Protein AF-A0AAU8U0Y6-F1 (afdb_monomer_lite)

Structure (mmCIF, N/CA/C/O backbone):
data_AF-A0AAU8U0Y6-F1
#
_entry.id   AF-A0AAU8U0Y6-F1
#
loop_
_atom_site.group_PDB
_atom_site.id
_atom_site.type_symbol
_atom_site.label_atom_id
_atom_site.label_alt_id
_atom_site.label_comp_id
_atom_site.label_asym_id
_atom_site.label_entity_id
_atom_site.label_seq_id
_atom_site.pdbx_PDB_ins_code
_atom_site.Cartn_x
_atom_site.Cartn_y
_atom_site.Cartn_z
_atom_site.occupancy
_atom_site.B_iso_or_equiv
_atom_site.auth_seq_id
_atom_site.auth_comp_id
_atom_site.auth_asym_id
_atom_site.auth_atom_id
_atom_site.pdbx_PDB_model_num
ATOM 1 N N . MET A 1 1 ? -18.752 -3.571 7.494 1.00 55.19 1 MET A N 1
ATOM 2 C CA . MET A 1 1 ? -18.129 -2.631 6.545 1.00 55.19 1 MET A CA 1
ATOM 3 C C . MET A 1 1 ? -17.015 -1.902 7.279 1.00 55.19 1 MET A C 1
ATOM 5 O O . MET A 1 1 ? -17.278 -1.381 8.359 1.00 55.19 1 MET A O 1
ATOM 9 N N . ILE A 1 2 ? -15.776 -1.951 6.780 1.00 64.12 2 ILE A N 1
ATOM 10 C CA . ILE A 1 2 ? -14.642 -1.256 7.412 1.00 64.12 2 ILE A CA 1
ATOM 11 C C . ILE A 1 2 ? -14.756 0.226 7.045 1.00 64.12 2 ILE A C 1
ATOM 13 O O . ILE A 1 2 ? -14.527 0.599 5.899 1.00 64.12 2 ILE A O 1
ATOM 17 N N . ASN A 1 3 ? -15.140 1.078 7.996 1.00 66.94 3 ASN A N 1
ATOM 18 C CA . ASN A 1 3 ? -15.252 2.515 7.753 1.00 66.94 3 ASN A CA 1
ATOM 19 C C . ASN A 1 3 ? -13.901 3.204 8.006 1.00 66.94 3 ASN A C 1
ATOM 21 O O . ASN A 1 3 ? -13.600 3.604 9.130 1.00 66.94 3 ASN A O 1
ATOM 25 N N . LEU A 1 4 ? -13.087 3.326 6.953 1.00 69.19 4 LEU A N 1
ATOM 26 C CA . LEU A 1 4 ? -11.818 4.061 7.002 1.00 69.19 4 LEU A CA 1
ATOM 27 C C . LEU A 1 4 ? -11.980 5.566 6.756 1.00 69.19 4 LEU A C 1
ATOM 29 O O . LEU A 1 4 ? -11.133 6.343 7.192 1.00 69.19 4 LEU A O 1
ATOM 33 N N . SER A 1 5 ? -13.054 5.996 6.085 1.00 64.62 5 SER A N 1
ATOM 34 C CA . SER A 1 5 ? -13.172 7.357 5.545 1.00 64.62 5 SER A CA 1
ATOM 35 C C . SER A 1 5 ? -13.144 8.435 6.627 1.00 64.62 5 SER A C 1
ATOM 37 O O . SER A 1 5 ? -12.526 9.478 6.445 1.00 64.62 5 SER A O 1
ATOM 39 N N . ASN A 1 6 ? -13.741 8.170 7.791 1.00 72.75 6 ASN A N 1
ATOM 40 C CA . ASN A 1 6 ? -13.720 9.122 8.903 1.00 72.75 6 ASN A CA 1
ATOM 41 C C . ASN A 1 6 ? -12.355 9.189 9.606 1.00 72.75 6 ASN A C 1
ATOM 43 O O . ASN A 1 6 ? -12.018 10.217 10.187 1.00 72.75 6 ASN A O 1
ATOM 47 N N . LYS A 1 7 ? -11.580 8.098 9.582 1.00 81.00 7 LYS A N 1
ATOM 48 C CA . LYS A 1 7 ? -10.285 7.993 10.273 1.00 81.00 7 LYS A CA 1
ATOM 49 C C . LYS A 1 7 ? -9.126 8.481 9.411 1.00 81.00 7 LYS A C 1
ATOM 51 O O . LYS A 1 7 ? -8.172 9.026 9.951 1.00 81.00 7 LYS A O 1
ATOM 56 N N . PHE A 1 8 ? -9.222 8.302 8.096 1.00 88.62 8 PHE A N 1
ATOM 57 C CA . PHE A 1 8 ? -8.196 8.704 7.132 1.00 88.62 8 PHE A CA 1
ATOM 58 C C . PHE A 1 8 ? -8.528 10.013 6.403 1.00 88.62 8 PHE A C 1
ATOM 60 O O . PHE A 1 8 ? -7.874 10.372 5.422 1.00 88.62 8 PHE A O 1
ATOM 67 N N . ASN A 1 9 ? -9.523 10.755 6.895 1.00 85.81 9 ASN A N 1
ATOM 68 C CA . ASN A 1 9 ? -9.860 12.063 6.354 1.00 85.81 9 ASN A CA 1
ATOM 69 C C . ASN A 1 9 ? -8.636 12.999 6.390 1.00 85.81 9 ASN A C 1
ATOM 71 O O . ASN A 1 9 ? -7.952 13.097 7.406 1.00 85.81 9 ASN A O 1
ATOM 75 N N . GLY A 1 10 ? -8.362 13.680 5.277 1.00 90.69 10 GLY A N 1
ATOM 76 C CA . GLY A 1 10 ? -7.194 14.555 5.126 1.00 90.69 10 GLY A CA 1
ATOM 77 C C . GLY A 1 10 ? -5.894 13.855 4.704 1.00 90.69 10 GLY A C 1
ATOM 78 O O . GLY A 1 10 ? -4.911 14.540 4.423 1.00 90.69 10 GLY A O 1
ATOM 79 N N . PHE A 1 11 ? -5.882 12.523 4.586 1.00 95.69 11 PHE A N 1
ATOM 80 C CA . PHE A 1 11 ? -4.723 11.761 4.100 1.00 95.69 11 PHE A CA 1
ATOM 81 C C . PHE A 1 11 ? -4.850 11.301 2.640 1.00 95.69 11 PHE A C 1
ATOM 83 O O . PHE A 1 11 ? -3.996 10.554 2.154 1.00 95.69 11 PHE A O 1
ATOM 90 N N . SER A 1 12 ? -5.886 11.749 1.925 1.00 95.31 12 SER A N 1
ATOM 91 C CA . SER A 1 12 ? -6.058 11.486 0.495 1.00 95.31 12 SER A CA 1
ATOM 92 C C . SER A 1 12 ? -4.876 11.997 -0.333 1.00 95.31 12 SER A C 1
ATOM 94 O O . SER A 1 12 ? -4.265 13.034 -0.056 1.00 95.31 12 SER A O 1
ATOM 96 N N . SER A 1 13 ? -4.550 11.241 -1.370 1.00 97.12 13 SER A N 1
ATOM 97 C CA . SER A 1 13 ? -3.488 11.492 -2.335 1.00 97.12 13 SER A CA 1
ATOM 98 C C . SER A 1 13 ? -3.841 10.791 -3.652 1.00 97.12 13 SER A C 1
ATOM 100 O O . SER A 1 13 ? -4.907 10.199 -3.791 1.00 97.12 13 SER A O 1
ATOM 102 N N . THR A 1 14 ? -2.940 10.840 -4.628 1.00 96.69 14 THR A N 1
ATOM 103 C CA . THR A 1 14 ? -3.047 10.074 -5.874 1.00 96.69 14 THR A CA 1
ATOM 104 C C . THR A 1 14 ? -2.022 8.946 -5.915 1.00 96.69 14 THR A C 1
ATOM 106 O O . THR A 1 14 ? -0.963 9.050 -5.282 1.00 96.69 14 THR A O 1
ATOM 109 N N . MET A 1 15 ? -2.302 7.900 -6.702 1.00 96.12 15 MET A N 1
ATOM 110 C CA . MET A 1 15 ? -1.345 6.821 -6.999 1.00 96.12 15 MET A CA 1
ATOM 111 C C . MET A 1 15 ? -0.000 7.376 -7.482 1.00 96.12 15 MET A C 1
ATOM 113 O O . MET A 1 15 ? 1.050 6.959 -6.999 1.00 96.12 15 MET A O 1
ATOM 117 N N . LYS A 1 16 ? -0.025 8.385 -8.366 1.00 96.69 16 LYS A N 1
ATOM 118 C CA . LYS A 1 16 ? 1.171 9.115 -8.797 1.00 96.69 16 LYS A CA 1
ATOM 119 C C . LYS A 1 16 ? 1.960 9.621 -7.597 1.00 96.69 16 LYS A C 1
ATOM 121 O O . LYS A 1 16 ? 3.120 9.259 -7.449 1.00 96.69 16 LYS A O 1
ATOM 126 N N . ASN A 1 17 ? 1.333 10.393 -6.715 1.00 97.31 17 ASN A N 1
ATOM 127 C CA . ASN A 1 17 ? 2.024 11.035 -5.599 1.00 97.31 17 ASN A CA 1
ATOM 128 C C . ASN A 1 17 ? 2.610 10.044 -4.582 1.00 97.31 17 ASN A C 1
ATOM 130 O O . ASN A 1 17 ? 3.696 10.309 -4.073 1.00 97.31 17 ASN A O 1
ATOM 134 N N . ILE A 1 18 ? 1.941 8.917 -4.304 1.00 97.25 18 ILE A N 1
ATOM 135 C CA . ILE A 1 18 ? 2.503 7.877 -3.418 1.00 97.25 18 ILE A CA 1
ATOM 136 C C . ILE A 1 18 ? 3.609 7.053 -4.100 1.00 97.25 18 ILE A C 1
ATOM 138 O O . ILE A 1 18 ? 4.417 6.435 -3.424 1.00 97.25 18 ILE A O 1
ATOM 142 N N . SER A 1 19 ? 3.689 7.080 -5.433 1.00 96.94 19 SER A N 1
ATOM 143 C CA . SER A 1 19 ? 4.715 6.380 -6.222 1.00 96.94 19 SER A CA 1
ATOM 144 C C . SER A 1 19 ? 5.963 7.225 -6.521 1.00 96.94 19 SER A C 1
ATOM 146 O O . SER A 1 19 ? 6.762 6.876 -7.397 1.00 96.94 19 SER A O 1
ATOM 148 N N . LYS A 1 20 ? 6.105 8.378 -5.853 1.00 95.44 20 LYS A N 1
ATOM 149 C CA . LYS A 1 20 ? 7.202 9.325 -6.078 1.00 95.44 20 LYS A CA 1
ATOM 150 C C . LYS A 1 20 ? 8.554 8.680 -5.765 1.00 95.44 20 LYS A C 1
ATOM 152 O O . LYS A 1 20 ? 8.749 8.094 -4.704 1.00 95.44 20 LYS A O 1
ATOM 157 N N . ILE A 1 21 ? 9.511 8.851 -6.672 1.00 90.44 21 ILE A N 1
ATOM 158 C CA . ILE A 1 21 ? 10.907 8.435 -6.500 1.00 90.44 21 ILE A CA 1
ATOM 159 C C . ILE A 1 21 ? 11.818 9.673 -6.393 1.00 90.44 21 ILE A C 1
ATOM 161 O O . ILE A 1 21 ? 11.366 10.779 -6.090 1.00 90.44 21 ILE A O 1
ATOM 165 N N . LYS A 1 22 ? 13.136 9.504 -6.555 1.00 86.38 22 LYS A N 1
ATOM 166 C CA . LYS A 1 22 ? 14.086 10.629 -6.509 1.00 86.38 22 LYS A CA 1
ATOM 167 C C . LYS A 1 22 ? 13.897 11.551 -7.725 1.00 86.38 22 LYS A C 1
ATOM 169 O O . LYS A 1 22 ? 13.398 11.114 -8.751 1.00 86.38 22 LYS A O 1
ATOM 174 N N . ASN A 1 23 ? 14.342 12.804 -7.608 1.00 86.06 23 ASN A N 1
ATOM 175 C CA . ASN A 1 23 ? 14.363 13.793 -8.698 1.00 86.06 23 ASN A CA 1
ATOM 176 C C . ASN A 1 23 ? 12.991 14.101 -9.336 1.00 86.06 23 ASN A C 1
ATOM 178 O O . ASN A 1 23 ? 12.921 14.365 -10.529 1.00 86.06 23 ASN A O 1
ATOM 182 N N . ASP A 1 24 ? 11.909 14.067 -8.551 1.00 83.31 24 ASP A N 1
ATOM 183 C CA . ASP A 1 24 ? 10.535 14.336 -9.021 1.00 83.31 24 ASP A CA 1
ATOM 184 C C . ASP A 1 24 ? 10.028 13.398 -10.135 1.00 83.31 24 ASP A C 1
ATOM 186 O O . ASP A 1 24 ? 9.063 13.706 -10.834 1.00 83.31 24 ASP A O 1
ATOM 190 N N . GLU A 1 25 ? 10.628 12.215 -10.260 1.00 92.12 25 GLU A N 1
ATOM 191 C CA . GLU A 1 25 ? 10.101 11.127 -11.080 1.00 92.12 25 GLU A CA 1
ATOM 192 C C . GLU A 1 25 ? 9.069 10.291 -10.297 1.00 92.12 25 GLU A C 1
ATOM 194 O O . GLU A 1 25 ? 9.023 10.301 -9.061 1.00 92.12 25 GLU A O 1
ATOM 199 N N . TYR A 1 26 ? 8.230 9.543 -11.018 1.00 95.69 26 TYR A N 1
ATOM 200 C CA . TYR A 1 26 ? 7.129 8.748 -10.463 1.00 95.69 26 TYR A CA 1
ATOM 201 C C . TYR A 1 26 ? 7.048 7.391 -11.165 1.00 95.69 26 TYR A C 1
ATOM 203 O O . TYR A 1 26 ? 7.258 7.321 -12.375 1.00 95.69 26 TYR A O 1
ATOM 211 N N . MET A 1 27 ? 6.698 6.322 -10.440 1.00 95.06 27 MET A N 1
ATOM 212 C CA . MET A 1 27 ? 6.522 4.996 -11.059 1.00 95.06 27 MET A CA 1
ATOM 213 C C . MET A 1 27 ? 5.195 4.859 -11.818 1.00 95.06 27 MET A C 1
ATOM 215 O O . MET A 1 27 ? 5.081 4.019 -12.701 1.00 95.06 27 MET A O 1
ATOM 219 N N . THR A 1 28 ? 4.187 5.677 -11.510 1.00 94.56 28 THR A N 1
ATOM 220 C CA . THR A 1 28 ? 2.929 5.731 -12.267 1.00 94.56 28 THR A CA 1
ATOM 221 C C . THR A 1 28 ? 2.447 7.169 -12.430 1.00 94.56 28 THR A C 1
ATOM 223 O O . THR A 1 28 ? 2.702 8.029 -11.590 1.00 94.56 28 THR A O 1
ATOM 226 N N . ASN A 1 29 ? 1.713 7.440 -13.512 1.00 94.62 29 ASN A N 1
ATOM 227 C CA . ASN A 1 29 ? 1.007 8.708 -13.713 1.00 94.62 29 ASN A CA 1
ATOM 228 C C . ASN A 1 29 ? -0.473 8.655 -13.292 1.00 94.62 29 ASN A C 1
ATOM 230 O O . ASN A 1 29 ? -1.182 9.650 -13.460 1.00 94.62 29 ASN A O 1
ATOM 234 N N . SER A 1 30 ? -0.940 7.532 -12.735 1.00 93.75 30 SER A N 1
ATOM 235 C CA . SER A 1 30 ? -2.332 7.356 -12.312 1.00 93.75 30 SER A CA 1
ATOM 236 C C . SER A 1 30 ? -2.763 8.430 -11.305 1.00 93.75 30 SER A C 1
ATOM 238 O O . SER A 1 30 ? -2.104 8.663 -10.290 1.00 93.75 30 SER A O 1
ATOM 240 N N . GLN A 1 31 ? -3.887 9.090 -11.592 1.00 94.75 31 GLN A N 1
ATOM 241 C CA . GLN A 1 31 ? -4.502 10.086 -10.707 1.00 94.75 31 GLN A CA 1
ATOM 242 C C . GLN A 1 31 ? -5.554 9.481 -9.774 1.00 94.75 31 GLN A C 1
ATOM 244 O O . GLN A 1 31 ? -6.239 10.222 -9.077 1.00 94.75 31 GLN A O 1
ATOM 249 N N . TYR A 1 32 ? -5.688 8.151 -9.760 1.00 93.31 32 TYR A N 1
ATOM 250 C CA . TYR A 1 32 ? -6.672 7.486 -8.918 1.00 93.31 32 TYR A CA 1
ATOM 251 C C . TYR A 1 32 ? -6.426 7.792 -7.437 1.00 93.31 32 TYR A C 1
ATOM 253 O O . TYR A 1 32 ? -5.271 7.813 -6.992 1.00 93.31 32 TYR A O 1
ATOM 261 N N . GLU A 1 33 ? -7.506 8.059 -6.703 1.00 93.81 33 GLU A N 1
ATOM 262 C CA . GLU A 1 33 ? -7.435 8.464 -5.303 1.00 93.81 33 GLU A CA 1
ATOM 263 C C . GLU A 1 33 ? -7.057 7.280 -4.409 1.00 93.81 33 GLU A C 1
ATOM 265 O O . GLU A 1 33 ? -7.521 6.153 -4.575 1.00 93.81 33 GLU A O 1
ATOM 270 N N . VAL A 1 34 ? -6.170 7.543 -3.458 1.00 95.25 34 VAL A N 1
ATOM 271 C CA . VAL A 1 34 ? -5.649 6.566 -2.503 1.00 95.25 34 VAL A CA 1
ATOM 272 C C . VAL A 1 34 ? -5.272 7.298 -1.223 1.00 95.25 34 VAL A C 1
ATOM 274 O O . VAL A 1 34 ? -4.915 8.477 -1.261 1.00 95.25 34 VAL A O 1
ATOM 277 N N . TYR A 1 35 ? -5.298 6.623 -0.078 1.00 96.69 35 TYR A N 1
ATOM 278 C CA . TYR A 1 35 ? -4.764 7.214 1.143 1.00 96.69 35 TYR A CA 1
ATOM 279 C C . TYR A 1 35 ? -3.244 7.063 1.181 1.00 96.69 35 TYR A C 1
ATOM 281 O O . TYR A 1 35 ? -2.714 5.966 0.995 1.00 96.69 35 TYR A O 1
ATOM 289 N N . ASN A 1 36 ? -2.541 8.167 1.439 1.00 97.88 36 ASN A N 1
ATOM 290 C CA . ASN A 1 36 ? -1.097 8.173 1.645 1.00 97.88 36 ASN A CA 1
ATOM 291 C C . ASN A 1 36 ? -0.787 7.579 3.022 1.00 97.88 36 ASN A C 1
ATOM 293 O O . ASN A 1 36 ? -1.031 8.206 4.058 1.00 97.88 36 ASN A O 1
ATOM 297 N N . PHE A 1 37 ? -0.256 6.362 3.023 1.00 97.81 37 PHE A N 1
ATOM 298 C CA . PHE A 1 37 ? -0.090 5.604 4.252 1.00 97.81 37 PHE A CA 1
ATOM 299 C C . PHE A 1 37 ? 1.199 5.976 4.999 1.00 97.81 37 PHE A C 1
ATOM 301 O O . PHE A 1 37 ? 1.254 5.819 6.218 1.00 97.81 37 PHE A O 1
ATOM 308 N N . ASP A 1 38 ? 2.163 6.610 4.323 1.00 97.50 38 A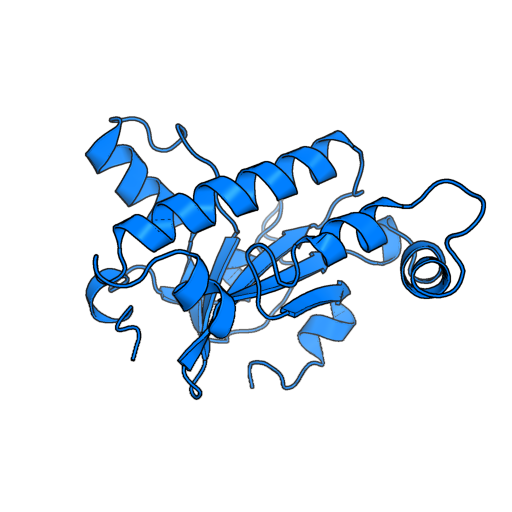SP A N 1
ATOM 309 C CA . ASP A 1 38 ? 3.289 7.278 4.981 1.00 97.50 38 ASP A CA 1
ATOM 310 C C . ASP A 1 38 ? 2.816 8.416 5.888 1.00 97.50 38 ASP A C 1
ATOM 312 O O . ASP A 1 38 ? 3.236 8.481 7.040 1.00 97.50 38 ASP A O 1
ATOM 316 N N . LYS A 1 39 ? 1.897 9.271 5.422 1.00 97.31 39 LYS A N 1
ATOM 317 C CA . LYS A 1 39 ? 1.344 10.359 6.250 1.00 97.31 39 LYS A CA 1
ATOM 318 C C . LYS A 1 39 ? 0.506 9.838 7.418 1.00 97.31 39 LYS A C 1
ATOM 320 O O . LYS A 1 39 ? 0.594 10.380 8.515 1.00 97.31 39 LYS A O 1
ATOM 325 N N . ILE A 1 40 ? -0.280 8.781 7.199 1.00 96.94 40 ILE A N 1
ATOM 326 C CA . ILE A 1 40 ? -1.035 8.112 8.274 1.00 96.94 40 ILE A CA 1
ATOM 327 C C . ILE A 1 40 ? -0.068 7.561 9.324 1.00 96.94 40 ILE A C 1
ATOM 329 O O . ILE A 1 40 ? -0.277 7.737 10.523 1.00 96.94 40 ILE A O 1
ATOM 333 N N . LYS A 1 41 ? 1.021 6.926 8.880 1.00 97.56 41 LYS A N 1
ATOM 334 C CA . LYS A 1 41 ? 2.077 6.445 9.765 1.00 97.56 41 LYS A CA 1
ATOM 335 C C . LYS A 1 41 ? 2.749 7.588 10.520 1.00 97.56 41 LYS A C 1
ATOM 337 O O . LYS A 1 41 ? 2.982 7.437 11.715 1.00 97.56 41 LYS A O 1
ATOM 342 N N . GLU A 1 42 ? 3.076 8.702 9.864 1.00 97.38 42 GLU A N 1
ATOM 343 C CA . GLU A 1 42 ? 3.670 9.873 10.524 1.00 97.38 42 GLU A CA 1
ATOM 344 C C . GLU A 1 42 ? 2.762 10.387 11.649 1.00 97.38 42 GLU A C 1
ATOM 346 O O . GLU A 1 42 ? 3.222 10.475 12.786 1.00 97.38 42 GLU A O 1
ATOM 351 N N . ASP A 1 43 ? 1.471 10.604 11.375 1.00 95.69 43 ASP A N 1
ATOM 352 C CA . ASP A 1 43 ? 0.477 11.008 12.383 1.00 95.69 43 ASP A CA 1
ATOM 353 C C . ASP A 1 43 ? 0.381 9.998 13.541 1.00 95.69 43 ASP A C 1
ATOM 355 O O . ASP A 1 43 ? 0.439 10.368 14.717 1.00 95.69 43 ASP A O 1
ATOM 359 N N . PHE A 1 44 ? 0.291 8.702 13.230 1.00 95.94 44 PHE A N 1
ATOM 360 C CA . PHE A 1 44 ? 0.274 7.647 14.242 1.00 95.94 44 PHE A CA 1
ATOM 361 C C . PHE A 1 44 ? 1.523 7.691 15.131 1.00 95.94 44 PHE A C 1
ATOM 363 O O . PHE A 1 44 ? 1.429 7.627 16.361 1.00 95.94 44 PHE A O 1
ATOM 370 N N . CYS A 1 45 ? 2.701 7.804 14.523 1.00 97.38 45 CYS A N 1
ATOM 371 C CA . CYS A 1 45 ? 3.965 7.774 15.236 1.00 97.38 45 CYS A CA 1
ATOM 372 C C . CYS A 1 45 ? 4.213 9.040 16.063 1.00 97.38 45 CYS A C 1
ATOM 374 O O . CYS A 1 45 ? 4.716 8.945 17.183 1.00 97.38 45 CYS A O 1
ATOM 376 N N . GLU A 1 46 ? 3.832 10.215 15.567 1.00 95.81 46 GLU A N 1
ATOM 377 C CA . GLU A 1 46 ? 3.924 11.466 16.324 1.00 95.81 46 GLU A CA 1
ATOM 378 C C . GLU A 1 46 ? 3.042 11.420 17.573 1.00 95.81 46 GLU A C 1
ATOM 380 O O . GLU A 1 46 ? 3.511 11.749 18.666 1.00 95.81 46 GLU A O 1
ATOM 385 N N . ARG A 1 47 ? 1.804 10.924 17.446 1.00 94.06 47 ARG A N 1
ATOM 386 C CA . ARG A 1 47 ? 0.865 10.826 18.572 1.00 94.06 47 ARG A CA 1
ATOM 387 C C . ARG A 1 47 ? 1.285 9.809 19.635 1.00 94.06 47 ARG A C 1
ATOM 389 O O . ARG A 1 47 ? 1.036 10.047 20.814 1.00 94.06 47 ARG A O 1
ATOM 396 N N . ASN A 1 48 ? 1.917 8.699 19.245 1.00 95.38 48 ASN A N 1
ATOM 397 C CA . ASN A 1 48 ? 2.222 7.592 20.163 1.00 95.38 48 ASN A CA 1
ATOM 398 C C . ASN A 1 48 ? 3.684 7.541 20.643 1.00 95.38 48 ASN A C 1
ATOM 400 O O . ASN A 1 48 ? 3.939 7.083 21.755 1.00 95.38 48 ASN A O 1
ATOM 404 N N . TYR A 1 49 ? 4.642 8.017 19.842 1.00 94.38 49 TYR A N 1
ATOM 405 C CA . TYR A 1 49 ? 6.081 7.886 20.122 1.00 94.38 49 TYR A CA 1
ATOM 406 C C . TYR A 1 49 ? 6.843 9.211 20.113 1.00 94.38 49 TYR A C 1
ATOM 408 O O . TYR A 1 49 ? 7.998 9.238 20.529 1.00 94.38 49 TYR A O 1
ATOM 416 N N . LYS A 1 50 ? 6.221 10.312 19.662 1.00 94.31 50 LYS A N 1
ATOM 417 C CA . LYS A 1 50 ? 6.878 11.619 19.463 1.00 94.31 50 LYS A CA 1
ATOM 418 C C . LYS A 1 50 ? 8.052 11.577 18.468 1.00 94.31 50 LYS A C 1
ATOM 420 O O . LYS A 1 50 ? 8.882 12.481 18.460 1.00 94.31 50 LYS A O 1
ATOM 425 N N . ASP A 1 51 ? 8.103 10.550 17.619 1.00 95.00 51 ASP A N 1
ATOM 426 C CA . ASP A 1 51 ? 9.041 10.427 16.502 1.00 95.00 51 ASP A CA 1
ATOM 427 C C . ASP A 1 51 ? 8.354 9.732 15.325 1.00 95.00 51 ASP A C 1
ATOM 429 O O . ASP A 1 51 ? 8.085 8.527 15.362 1.00 95.00 51 ASP A O 1
ATOM 433 N N . LYS A 1 52 ? 8.130 10.497 14.254 1.00 93.06 52 LYS A N 1
ATOM 434 C CA . LYS A 1 52 ? 7.471 10.068 13.016 1.00 93.06 52 LYS A CA 1
ATOM 435 C C . LYS A 1 52 ? 8.187 8.943 12.253 1.00 93.06 52 LYS A C 1
ATOM 437 O O . LYS A 1 52 ? 7.618 8.367 11.321 1.00 93.06 52 LYS A O 1
ATOM 442 N N . ASN A 1 53 ? 9.431 8.630 12.621 1.00 93.44 53 ASN A N 1
ATOM 443 C CA . ASN A 1 53 ? 10.258 7.601 11.987 1.00 93.44 53 ASN A CA 1
ATOM 444 C C . ASN A 1 53 ? 10.341 6.296 12.790 1.00 93.44 53 ASN A C 1
ATOM 446 O O . ASN A 1 53 ? 11.056 5.385 12.375 1.00 93.44 53 ASN A O 1
ATOM 450 N N . THR A 1 54 ? 9.608 6.189 13.905 1.00 95.94 54 THR A N 1
ATOM 451 C CA . THR A 1 54 ? 9.607 4.989 14.761 1.00 95.94 54 THR A CA 1
ATOM 452 C C . THR A 1 54 ? 9.203 3.729 13.992 1.00 95.94 54 THR A C 1
ATOM 454 O O . THR A 1 54 ? 9.820 2.678 14.157 1.00 95.94 54 THR A O 1
ATOM 457 N N . LEU A 1 55 ? 8.177 3.835 13.141 1.00 97.69 55 LEU A N 1
ATOM 458 C CA . LEU A 1 55 ? 7.688 2.747 12.296 1.00 97.69 55 LEU A CA 1
ATOM 459 C C . LEU A 1 55 ? 7.920 3.035 10.811 1.00 97.69 55 LEU A C 1
ATOM 461 O O . LEU A 1 55 ? 8.209 4.162 10.387 1.00 97.69 55 LEU A O 1
ATOM 465 N N . THR A 1 56 ? 7.759 1.991 10.006 1.00 97.94 56 THR A N 1
ATOM 466 C CA . THR A 1 56 ? 7.706 2.075 8.547 1.00 97.94 56 THR A CA 1
ATOM 467 C C . THR A 1 56 ? 6.287 1.851 8.034 1.00 97.94 56 THR A C 1
ATOM 469 O O . THR A 1 56 ? 5.382 1.509 8.789 1.00 97.94 56 THR A O 1
ATOM 472 N N . SER A 1 57 ? 6.080 2.073 6.745 1.00 98.19 57 SER A N 1
ATOM 473 C CA . SER A 1 57 ? 4.764 1.984 6.120 1.00 98.19 57 SER A CA 1
ATOM 474 C C . SER A 1 57 ? 4.891 1.540 4.672 1.00 98.19 57 SER A C 1
ATOM 476 O O . SER A 1 57 ? 5.901 1.804 4.017 1.00 98.19 57 SER A O 1
ATOM 478 N N . ASN A 1 58 ? 3.864 0.852 4.184 1.00 98.38 58 ASN A N 1
ATOM 479 C CA . ASN A 1 58 ? 3.596 0.771 2.756 1.00 98.38 58 ASN A CA 1
ATOM 480 C C . ASN A 1 58 ? 3.250 2.174 2.240 1.00 98.38 58 ASN A C 1
ATOM 482 O O . ASN A 1 58 ? 2.799 3.011 3.018 1.00 98.38 58 ASN A O 1
ATOM 486 N N . ASP A 1 59 ? 3.424 2.430 0.950 1.00 98.19 59 ASP A N 1
ATOM 487 C CA . ASP A 1 59 ? 3.261 3.791 0.421 1.00 98.19 59 ASP A CA 1
ATOM 488 C C . ASP A 1 59 ? 1.788 4.256 0.428 1.00 98.19 59 ASP A C 1
ATOM 490 O O . ASP A 1 59 ? 1.483 5.431 0.666 1.00 98.19 59 ASP A O 1
ATOM 494 N N . GLY A 1 60 ? 0.841 3.333 0.218 1.00 97.38 60 GLY A N 1
ATOM 495 C CA . GLY A 1 60 ? -0.585 3.660 0.216 1.00 97.38 60 GLY A CA 1
ATOM 496 C C . GLY A 1 60 ? -1.521 2.535 0.637 1.00 97.38 60 GLY A C 1
ATOM 497 O O . GLY A 1 60 ? -1.160 1.355 0.632 1.00 97.38 60 GLY A O 1
ATOM 498 N N . ILE A 1 61 ? -2.755 2.922 0.973 1.00 96.19 61 ILE A N 1
ATOM 499 C CA . ILE A 1 61 ? -3.882 2.004 1.154 1.00 96.19 61 ILE A CA 1
ATOM 500 C C . ILE A 1 61 ? -5.101 2.486 0.364 1.00 96.19 61 ILE A C 1
ATOM 502 O O . ILE A 1 61 ? -5.525 3.638 0.477 1.00 96.19 61 ILE A O 1
ATOM 506 N N . LEU A 1 62 ? -5.670 1.590 -0.438 1.00 93.88 62 LEU A N 1
ATOM 507 C CA . LEU A 1 62 ? -6.894 1.827 -1.195 1.00 93.88 62 LEU A CA 1
ATOM 508 C C . LEU A 1 62 ? -8.061 1.057 -0.569 1.00 93.88 62 LEU A C 1
ATOM 510 O O . LEU A 1 62 ? -7.947 -0.147 -0.339 1.00 93.88 62 LEU A O 1
ATOM 514 N N . LEU A 1 63 ? -9.186 1.741 -0.348 1.00 90.19 63 LEU A N 1
ATOM 515 C CA . LEU A 1 63 ? -10.482 1.123 -0.072 1.00 90.19 63 LEU A CA 1
ATOM 516 C C . LEU A 1 63 ? -11.268 1.024 -1.381 1.00 90.19 63 LEU A C 1
ATOM 518 O O . LEU A 1 63 ? -11.703 2.033 -1.927 1.00 90.19 63 LEU A O 1
ATOM 522 N N . HIS A 1 64 ? -11.423 -0.196 -1.886 1.00 85.62 64 HIS A N 1
ATOM 523 C CA . HIS A 1 64 ? -12.173 -0.469 -3.104 1.00 85.62 64 HIS A CA 1
ATOM 524 C C . HIS A 1 64 ? -13.683 -0.559 -2.813 1.00 85.62 64 HIS A C 1
ATOM 526 O O . HIS A 1 64 ? -14.101 -0.874 -1.699 1.00 85.62 64 HIS A O 1
ATOM 532 N N . THR A 1 65 ? -14.517 -0.342 -3.832 1.00 77.38 65 THR A N 1
ATOM 533 C CA . THR A 1 65 ? -15.993 -0.278 -3.732 1.00 77.38 65 THR A CA 1
ATOM 534 C C . THR A 1 65 ? -16.668 -1.564 -3.241 1.00 77.38 65 THR A C 1
ATOM 536 O O . THR A 1 65 ? -17.830 -1.544 -2.852 1.00 77.38 65 THR A O 1
ATOM 539 N N . ASN A 1 66 ? -15.950 -2.687 -3.238 1.00 80.19 66 ASN A N 1
ATOM 540 C CA . ASN A 1 66 ? -16.414 -4.000 -2.780 1.00 80.19 66 ASN A CA 1
ATOM 541 C C . ASN A 1 66 ? -15.882 -4.361 -1.377 1.00 80.19 66 ASN A C 1
ATOM 543 O O . ASN A 1 66 ? -15.693 -5.542 -1.081 1.00 80.19 66 ASN A O 1
ATOM 547 N N . ASP A 1 67 ? -15.577 -3.352 -0.557 1.00 82.56 67 ASP A N 1
ATOM 548 C CA . ASP A 1 67 ? -15.022 -3.458 0.799 1.00 82.56 67 ASP A CA 1
ATOM 549 C C . ASP A 1 67 ? -13.628 -4.108 0.902 1.00 82.56 67 ASP A C 1
ATOM 551 O O . ASP A 1 67 ? -13.150 -4.380 2.006 1.00 82.56 67 ASP A O 1
ATOM 555 N N . ASN A 1 68 ? -12.936 -4.354 -0.217 1.00 89.88 68 ASN A N 1
ATOM 556 C CA . ASN A 1 68 ? -11.558 -4.842 -0.169 1.00 89.88 68 ASN A CA 1
ATOM 557 C C . ASN A 1 68 ? -10.577 -3.687 0.067 1.00 89.88 68 ASN A C 1
ATOM 559 O O . ASN A 1 68 ? -10.693 -2.605 -0.512 1.00 89.88 68 ASN A O 1
ATOM 563 N N . LEU A 1 69 ? -9.572 -3.962 0.894 1.00 93.00 69 LEU A N 1
ATOM 564 C CA . LEU A 1 69 ? -8.459 -3.070 1.179 1.00 93.00 69 LEU A CA 1
ATOM 565 C C . LEU A 1 69 ? -7.223 -3.535 0.424 1.00 93.00 69 LEU A C 1
ATOM 567 O O . LEU A 1 69 ? -6.958 -4.735 0.352 1.00 93.00 69 LEU A O 1
ATOM 571 N N . TYR A 1 70 ? -6.445 -2.592 -0.093 1.00 95.00 70 TYR A N 1
ATOM 572 C CA . TYR A 1 70 ? -5.221 -2.884 -0.829 1.00 95.00 70 TYR A CA 1
ATOM 573 C C . TYR A 1 70 ? -4.098 -2.027 -0.294 1.00 95.00 70 TYR A C 1
ATOM 575 O O . TYR A 1 70 ? -4.071 -0.823 -0.537 1.00 95.00 70 TYR A O 1
ATOM 583 N N . PHE A 1 71 ? -3.166 -2.653 0.417 1.00 97.50 71 PHE A N 1
ATOM 584 C CA . PHE A 1 71 ? -1.865 -2.040 0.621 1.00 97.50 71 PHE A CA 1
ATOM 585 C C . PHE A 1 71 ? -1.076 -2.068 -0.680 1.00 97.50 71 PHE A C 1
ATOM 587 O O . PHE A 1 71 ? -1.060 -3.087 -1.372 1.00 97.50 71 PHE A O 1
ATOM 594 N N . ILE A 1 72 ? -0.414 -0.958 -0.986 1.00 97.62 72 ILE A N 1
ATOM 595 C CA . ILE A 1 72 ? 0.362 -0.774 -2.209 1.00 97.62 72 ILE A CA 1
ATOM 596 C C . ILE A 1 72 ? 1.761 -0.306 -1.819 1.00 97.62 72 ILE A C 1
ATOM 598 O O . ILE A 1 72 ? 1.906 0.656 -1.067 1.00 97.62 72 ILE A O 1
ATOM 602 N N . GLU A 1 73 ? 2.773 -1.000 -2.330 1.00 97.69 73 GLU A N 1
ATOM 603 C CA . GLU A 1 73 ? 4.187 -0.657 -2.179 1.00 97.69 73 GLU A CA 1
ATOM 604 C C . GLU A 1 73 ? 4.843 -0.573 -3.561 1.00 97.69 73 GLU A C 1
ATOM 606 O O . GLU A 1 73 ? 4.767 -1.510 -4.357 1.00 97.69 73 GLU A O 1
ATOM 611 N N . PHE A 1 74 ? 5.529 0.532 -3.823 1.00 96.50 74 PHE A N 1
ATOM 612 C CA . PHE A 1 74 ? 6.268 0.828 -5.038 1.00 96.50 74 PHE A CA 1
ATOM 613 C C . PHE A 1 74 ? 7.771 0.619 -4.821 1.00 96.50 74 PHE A C 1
ATOM 615 O O . PHE A 1 74 ? 8.385 1.137 -3.887 1.00 96.50 74 PHE A O 1
ATOM 622 N N . LYS A 1 75 ? 8.408 -0.136 -5.721 1.00 93.94 75 LYS A N 1
ATOM 623 C CA . LYS A 1 75 ? 9.851 -0.404 -5.707 1.00 93.94 75 LYS A CA 1
ATOM 624 C C . LYS A 1 75 ? 10.497 -0.128 -7.056 1.00 93.94 75 LYS A C 1
ATOM 626 O O . LYS A 1 75 ? 10.472 -0.951 -7.965 1.00 93.94 75 LYS A O 1
ATOM 631 N N . SER A 1 76 ? 11.171 1.015 -7.142 1.00 91.69 76 SER A N 1
ATOM 632 C CA . SER A 1 76 ? 11.938 1.436 -8.322 1.00 91.69 76 SER A CA 1
ATOM 633 C C . SER A 1 76 ? 13.371 0.905 -8.360 1.00 91.69 76 SER A C 1
ATOM 635 O O . SER A 1 76 ? 14.101 1.179 -9.307 1.00 91.69 76 SER A O 1
ATOM 637 N N . GLY A 1 77 ? 13.821 0.208 -7.315 1.00 88.00 77 GLY A N 1
ATOM 638 C CA . GLY A 1 77 ? 15.174 -0.333 -7.201 1.00 88.00 77 GLY A CA 1
ATOM 639 C C . GLY A 1 77 ? 15.241 -1.846 -7.406 1.00 88.00 77 GLY A C 1
ATOM 640 O O . GLY A 1 77 ? 14.229 -2.528 -7.562 1.00 88.00 77 GLY A O 1
ATOM 641 N N . VAL A 1 78 ? 16.462 -2.379 -7.349 1.00 87.06 78 VAL A N 1
ATOM 642 C CA . VAL A 1 78 ? 16.695 -3.828 -7.325 1.00 87.06 78 VAL A CA 1
ATOM 643 C C . VAL A 1 78 ? 16.220 -4.401 -5.988 1.00 87.06 78 VAL A C 1
ATOM 645 O O . VAL A 1 78 ? 16.631 -3.932 -4.923 1.00 87.06 78 VAL A O 1
ATOM 648 N N . LEU A 1 79 ? 15.416 -5.463 -6.036 1.00 86.50 79 LEU A N 1
ATOM 649 C CA . LEU A 1 79 ? 14.939 -6.216 -4.875 1.00 86.50 79 LEU A CA 1
ATOM 650 C C . LEU A 1 79 ? 16.049 -7.113 -4.299 1.00 86.50 79 LEU A C 1
ATOM 652 O O . LEU A 1 79 ? 16.003 -8.342 -4.370 1.00 86.50 79 LEU A O 1
ATOM 656 N N . ASN A 1 80 ? 17.075 -6.491 -3.724 1.00 85.44 80 ASN A N 1
ATOM 657 C CA . ASN A 1 80 ? 18.108 -7.182 -2.952 1.00 85.44 80 ASN A CA 1
ATOM 658 C C . ASN A 1 80 ? 17.581 -7.619 -1.568 1.00 85.44 80 ASN A C 1
ATOM 660 O O . ASN A 1 80 ? 16.464 -7.288 -1.173 1.00 85.44 80 ASN A O 1
ATOM 664 N N . ASP A 1 81 ? 18.381 -8.357 -0.799 1.00 84.31 81 ASP A N 1
ATOM 665 C CA . ASP A 1 81 ? 17.934 -8.920 0.485 1.00 84.31 81 ASP A CA 1
ATOM 666 C C . ASP A 1 81 ? 17.597 -7.865 1.548 1.00 84.31 81 ASP A C 1
ATOM 668 O O . ASP A 1 81 ? 16.703 -8.078 2.376 1.00 84.31 81 ASP A O 1
ATOM 672 N N . LYS A 1 82 ? 18.238 -6.693 1.483 1.00 89.38 82 LYS A N 1
ATOM 673 C CA . LYS A 1 82 ? 17.896 -5.548 2.331 1.00 89.38 82 LYS A CA 1
ATOM 674 C C . LYS A 1 82 ? 16.515 -5.006 1.967 1.00 89.38 82 LYS A C 1
ATOM 676 O O . LYS A 1 82 ? 15.680 -4.858 2.854 1.00 89.38 82 LYS A O 1
ATOM 681 N N . GLU A 1 83 ? 16.241 -4.783 0.683 1.00 90.50 83 GLU A N 1
ATOM 682 C CA . GLU A 1 83 ? 14.930 -4.312 0.220 1.00 90.50 83 GLU A CA 1
ATOM 683 C C . GLU A 1 83 ? 13.822 -5.327 0.502 1.00 90.50 83 GLU A C 1
ATOM 685 O O . GLU A 1 83 ? 12.763 -4.964 1.005 1.00 90.50 83 GLU A O 1
ATOM 690 N N . LYS A 1 84 ? 14.090 -6.619 0.299 1.00 88.81 84 LYS A N 1
ATOM 691 C CA . LYS A 1 84 ? 13.176 -7.710 0.668 1.00 88.81 84 LYS A CA 1
ATOM 692 C C . LYS A 1 84 ? 12.837 -7.708 2.162 1.00 88.81 84 LYS A C 1
ATOM 694 O O . LYS A 1 84 ? 11.693 -7.966 2.535 1.00 88.81 84 LYS A O 1
ATOM 699 N N . SER A 1 85 ? 13.820 -7.438 3.021 1.00 90.06 85 SER A N 1
ATOM 700 C CA . SER A 1 85 ? 13.617 -7.337 4.473 1.00 90.06 85 SER A CA 1
ATOM 701 C C . SER A 1 85 ? 12.853 -6.065 4.849 1.00 90.06 85 SER A C 1
ATOM 703 O O . SER A 1 85 ? 11.950 -6.118 5.682 1.00 90.06 85 SER A O 1
ATOM 705 N N . ASN A 1 86 ? 13.149 -4.946 4.182 1.00 94.12 86 ASN A N 1
ATOM 706 C CA . ASN A 1 86 ? 12.427 -3.686 4.352 1.00 94.12 86 ASN A CA 1
ATOM 707 C C . ASN A 1 86 ? 10.946 -3.830 3.982 1.00 94.12 86 ASN A C 1
ATOM 709 O O . ASN A 1 86 ? 10.098 -3.362 4.732 1.00 94.12 86 ASN A O 1
ATOM 713 N N . ILE A 1 87 ? 10.630 -4.524 2.884 1.00 94.50 87 ILE A N 1
ATOM 714 C CA . ILE A 1 87 ? 9.248 -4.809 2.466 1.00 94.50 87 ILE A CA 1
ATOM 715 C C . ILE A 1 87 ? 8.498 -5.580 3.553 1.00 94.50 87 ILE A C 1
ATOM 717 O O . ILE A 1 87 ? 7.394 -5.200 3.927 1.00 94.50 87 ILE A O 1
ATOM 721 N N . LYS A 1 88 ? 9.107 -6.631 4.116 1.00 93.00 88 LYS A N 1
ATOM 722 C CA . LYS A 1 88 ? 8.486 -7.384 5.216 1.00 93.00 88 LYS A CA 1
ATOM 723 C C . LYS A 1 88 ? 8.205 -6.491 6.421 1.00 93.00 88 LYS A C 1
ATOM 725 O O . LYS A 1 88 ? 7.111 -6.555 6.967 1.00 93.00 88 LYS A O 1
ATOM 730 N N . ARG A 1 89 ? 9.164 -5.650 6.818 1.00 95.75 89 ARG A N 1
ATOM 731 C CA . ARG A 1 89 ? 8.977 -4.714 7.935 1.00 95.75 89 ARG A CA 1
ATOM 732 C C . ARG A 1 89 ? 7.835 -3.730 7.663 1.00 95.75 89 ARG A C 1
ATOM 734 O O . ARG A 1 89 ? 6.952 -3.612 8.501 1.00 95.75 89 ARG A O 1
ATOM 741 N N . LYS A 1 90 ? 7.797 -3.127 6.469 1.00 97.62 90 LYS A N 1
ATOM 742 C CA . LYS A 1 90 ? 6.709 -2.238 6.032 1.00 97.62 90 LYS A CA 1
ATOM 743 C C . LYS A 1 90 ? 5.345 -2.916 6.097 1.00 97.62 90 LYS A C 1
ATOM 745 O O . LYS A 1 90 ? 4.399 -2.314 6.594 1.00 97.62 90 LYS A O 1
ATOM 750 N N . ILE A 1 91 ? 5.249 -4.176 5.671 1.00 96.19 91 ILE A N 1
ATOM 751 C CA . ILE A 1 91 ? 4.022 -4.974 5.783 1.00 96.19 91 ILE A CA 1
ATOM 752 C C . ILE A 1 91 ? 3.575 -5.096 7.245 1.00 96.19 91 ILE A C 1
ATOM 754 O O . ILE A 1 91 ? 2.425 -4.786 7.551 1.00 96.19 91 ILE A O 1
ATOM 758 N N . PHE A 1 92 ? 4.468 -5.527 8.139 1.00 95.38 92 PHE A N 1
ATOM 759 C CA . PHE A 1 92 ? 4.137 -5.735 9.551 1.00 95.38 92 PHE A CA 1
ATOM 760 C C . PHE A 1 92 ? 3.719 -4.444 10.249 1.00 95.38 92 PHE A C 1
ATOM 762 O O . PHE A 1 92 ? 2.653 -4.403 10.864 1.00 95.38 92 PHE A O 1
ATOM 769 N N . ASP A 1 93 ? 4.522 -3.391 10.104 1.00 97.62 93 ASP A N 1
ATOM 770 C CA . ASP A 1 93 ? 4.236 -2.090 10.702 1.00 97.62 93 ASP A CA 1
ATOM 771 C C . ASP A 1 93 ? 2.915 -1.529 10.162 1.00 97.62 93 ASP A C 1
ATOM 773 O O . ASP A 1 93 ? 2.096 -1.020 10.924 1.00 97.62 93 ASP A O 1
ATOM 777 N N . SER A 1 94 ? 2.645 -1.693 8.861 1.00 97.56 94 SER A N 1
ATOM 778 C CA . SER A 1 94 ? 1.413 -1.174 8.261 1.00 97.56 94 SER A CA 1
ATOM 779 C C . SER A 1 94 ? 0.163 -1.889 8.746 1.00 97.56 94 SER A C 1
ATOM 781 O O . SER A 1 94 ? -0.851 -1.244 8.999 1.00 97.56 94 SER A O 1
ATOM 783 N N . ILE A 1 95 ? 0.223 -3.215 8.897 1.00 95.56 95 ILE A N 1
ATOM 784 C CA . ILE A 1 95 ? -0.879 -3.991 9.477 1.00 95.56 95 ILE A CA 1
ATOM 785 C C . ILE A 1 95 ? -1.119 -3.547 10.918 1.00 95.56 95 ILE A C 1
ATOM 787 O O . ILE A 1 95 ? -2.267 -3.334 11.297 1.00 95.56 95 ILE A O 1
ATOM 791 N N . PHE A 1 96 ? -0.056 -3.377 11.706 1.00 94.44 96 PHE A N 1
ATOM 792 C CA . PHE A 1 96 ? -0.164 -2.907 13.084 1.00 94.44 96 PHE A CA 1
ATOM 793 C C . PHE A 1 96 ? -0.836 -1.529 13.168 1.00 94.44 96 PHE A C 1
ATOM 795 O O . PHE A 1 96 ? -1.787 -1.356 13.929 1.00 94.44 96 PHE A O 1
ATOM 802 N N . ILE A 1 97 ? -0.403 -0.578 12.336 1.00 95.31 97 ILE A N 1
ATOM 803 C CA . ILE A 1 97 ? -1.006 0.757 12.258 1.00 95.31 97 ILE A CA 1
ATOM 804 C C . ILE A 1 97 ? -2.475 0.651 11.837 1.00 95.31 97 ILE A C 1
ATOM 806 O O . ILE A 1 97 ? -3.338 1.244 12.475 1.00 95.31 97 ILE A O 1
ATOM 810 N N . LEU A 1 98 ? -2.797 -0.134 10.806 1.00 94.38 98 LEU A N 1
ATOM 811 C CA . LEU A 1 98 ? -4.177 -0.300 10.347 1.00 94.38 98 LEU A CA 1
ATOM 812 C C . LEU A 1 98 ? -5.081 -0.879 11.442 1.00 94.38 98 LEU A C 1
ATOM 814 O O . LEU A 1 98 ? -6.172 -0.355 11.654 1.00 94.38 98 LEU A O 1
ATOM 818 N N . LEU A 1 99 ? -4.617 -1.905 12.163 1.00 91.69 99 LEU A N 1
ATOM 819 C CA . LEU A 1 99 ? -5.339 -2.501 13.291 1.00 91.69 99 LEU A CA 1
ATOM 820 C C . LEU A 1 99 ? -5.669 -1.472 14.383 1.00 91.69 99 LEU A C 1
ATOM 822 O O . LEU A 1 99 ? -6.709 -1.587 15.018 1.00 91.69 99 LEU A O 1
ATOM 826 N N . HIS A 1 100 ? -4.827 -0.453 14.576 1.00 90.44 100 HIS A N 1
ATOM 827 C CA . HIS A 1 100 ? -5.094 0.622 15.532 1.00 90.44 100 HIS A CA 1
ATOM 828 C C . HIS A 1 100 ? -6.233 1.562 15.099 1.00 90.44 100 HIS A C 1
ATOM 830 O O . HIS A 1 100 ? -6.899 2.148 15.949 1.00 90.44 100 HIS A O 1
ATOM 836 N N . TYR A 1 101 ? -6.453 1.748 13.793 1.00 88.44 101 TYR A N 1
ATOM 837 C CA . TYR A 1 101 ? -7.483 2.667 13.288 1.00 88.44 101 TYR A CA 1
ATOM 838 C C . TYR A 1 101 ? -8.824 1.997 12.976 1.00 88.44 101 TYR A C 1
ATOM 840 O O . TYR A 1 101 ? -9.844 2.693 12.938 1.00 88.44 101 TYR A O 1
ATOM 848 N N . ILE A 1 102 ? -8.840 0.687 12.717 1.00 85.00 102 ILE A N 1
ATOM 849 C CA . ILE A 1 102 ? -10.081 -0.058 12.470 1.00 85.00 102 ILE A CA 1
ATOM 850 C C . ILE A 1 102 ? -10.803 -0.400 13.783 1.00 85.00 102 ILE A C 1
ATOM 852 O O . ILE A 1 102 ? -10.255 -0.250 14.869 1.00 85.00 102 ILE A O 1
ATOM 856 N N . ASP A 1 103 ? -12.063 -0.828 13.678 1.00 78.25 103 ASP A N 1
ATOM 857 C CA . ASP A 1 103 ? -12.887 -1.229 14.828 1.00 78.25 103 ASP A CA 1
ATOM 858 C C . ASP A 1 103 ? -12.176 -2.303 15.671 1.00 78.25 103 ASP A C 1
ATOM 860 O O . ASP A 1 103 ? -11.717 -3.307 15.127 1.00 78.25 103 ASP A O 1
ATOM 864 N N . GLU A 1 104 ? -12.133 -2.111 16.994 1.00 73.94 104 GLU A N 1
ATOM 865 C CA . GLU A 1 104 ? -11.486 -3.005 17.968 1.00 73.94 104 GLU A CA 1
ATOM 866 C C . GLU A 1 104 ? -12.002 -4.454 17.906 1.00 73.94 104 GLU A C 1
ATOM 868 O O . GLU A 1 104 ? -11.320 -5.386 18.335 1.00 73.94 104 GLU A O 1
ATOM 873 N N . LYS A 1 105 ? -13.203 -4.673 17.356 1.00 80.00 105 LYS A N 1
ATOM 874 C CA . LYS A 1 105 ? -13.770 -6.012 17.141 1.00 80.00 105 LYS A CA 1
ATOM 875 C C . LYS A 1 105 ? -13.148 -6.746 15.952 1.00 80.00 105 LYS A C 1
ATOM 877 O O . LYS A 1 105 ? -13.304 -7.963 15.852 1.00 80.00 105 LYS A O 1
ATOM 882 N N . ILE A 1 106 ? -12.476 -6.039 15.043 1.00 83.00 106 ILE A N 1
ATOM 883 C CA . ILE A 1 106 ? -11.818 -6.625 13.875 1.00 83.00 106 ILE A CA 1
ATOM 884 C C . ILE A 1 106 ? -10.410 -7.058 14.274 1.00 83.00 106 ILE A C 1
ATOM 886 O O . ILE A 1 106 ? -9.507 -6.248 14.457 1.00 83.00 106 ILE A O 1
ATOM 890 N N . ASN A 1 107 ? -10.208 -8.369 14.357 1.00 85.12 107 ASN A N 1
ATOM 891 C CA . ASN A 1 107 ? -8.883 -8.954 14.539 1.00 85.12 107 ASN A CA 1
ATOM 892 C C . ASN A 1 107 ? -8.237 -9.302 13.181 1.00 85.12 107 ASN A C 1
ATOM 894 O O . ASN A 1 107 ? -8.847 -9.190 12.114 1.00 85.12 107 ASN A O 1
ATOM 898 N N . ILE A 1 108 ? -6.997 -9.795 13.219 1.00 84.75 108 ILE A N 1
ATOM 899 C CA . ILE A 1 108 ? -6.238 -10.156 12.014 1.00 84.75 108 ILE A CA 1
ATOM 900 C C . ILE A 1 108 ? -6.911 -11.242 11.151 1.00 84.75 108 ILE A C 1
ATOM 902 O O . ILE A 1 108 ? -6.814 -11.195 9.925 1.00 84.75 108 ILE A O 1
ATOM 906 N N . ASN A 1 109 ? -7.636 -12.192 11.756 1.00 86.75 109 ASN A N 1
ATOM 907 C CA . ASN A 1 109 ? -8.339 -13.250 11.022 1.00 86.75 109 ASN A CA 1
ATOM 908 C C . ASN A 1 109 ? -9.544 -12.715 10.247 1.00 86.75 109 ASN A C 1
ATOM 910 O O . ASN A 1 109 ? -9.914 -13.294 9.223 1.00 86.75 109 ASN A O 1
ATOM 914 N N . ASP A 1 110 ? -10.156 -11.637 10.731 1.00 88.69 110 ASP A N 1
ATOM 915 C CA . ASP A 1 110 ? -11.219 -10.939 10.019 1.00 88.69 110 ASP A CA 1
ATOM 916 C C . ASP A 1 110 ? -10.644 -10.021 8.946 1.00 88.69 110 ASP A C 1
ATOM 918 O O . ASP A 1 110 ? -11.110 -10.048 7.808 1.00 88.69 110 ASP A O 1
ATOM 922 N N . LEU A 1 111 ? -9.574 -9.290 9.268 1.00 88.56 111 LEU A N 1
ATOM 923 C CA . LEU A 1 111 ? -8.903 -8.384 8.340 1.00 88.56 111 LEU A CA 1
ATOM 924 C C . LEU A 1 111 ? -8.379 -9.111 7.091 1.00 88.56 111 LEU A C 1
ATOM 926 O O . LEU A 1 111 ? -8.608 -8.643 5.975 1.00 88.56 111 LEU A O 1
ATOM 930 N N . ARG A 1 112 ? -7.764 -10.296 7.240 1.00 90.38 112 ARG A N 1
ATOM 931 C CA . ARG A 1 112 ? -7.227 -11.075 6.104 1.00 90.38 112 ARG A CA 1
ATOM 932 C C . ARG A 1 112 ? -8.284 -11.541 5.095 1.00 90.38 112 ARG A C 1
ATOM 934 O O . ARG A 1 112 ? -7.916 -12.036 4.040 1.00 90.38 112 ARG A O 1
ATOM 941 N N . LYS A 1 113 ? -9.586 -11.420 5.392 1.00 90.56 113 LYS A N 1
ATOM 942 C CA . LYS A 1 113 ? -10.676 -11.728 4.441 1.00 90.56 113 LYS A CA 1
ATOM 943 C C . LYS A 1 113 ? -10.878 -10.619 3.401 1.00 90.56 113 LYS A C 1
ATOM 945 O O . LYS A 1 113 ? -11.503 -10.869 2.371 1.00 90.56 113 LYS A O 1
ATOM 950 N N . TYR A 1 114 ? -10.358 -9.420 3.672 1.00 91.06 114 TYR A N 1
ATOM 951 C CA . TYR A 1 114 ? -10.569 -8.215 2.862 1.00 91.06 114 TYR A CA 1
ATOM 952 C C . TYR A 1 114 ? -9.271 -7.480 2.524 1.00 91.06 114 TYR A C 1
ATOM 954 O O . TYR A 1 114 ? -9.244 -6.731 1.554 1.00 91.06 114 TYR A O 1
ATOM 962 N N . LEU A 1 115 ? -8.209 -7.664 3.314 1.00 94.19 115 LEU A N 1
ATOM 963 C CA . LEU A 1 115 ? -6.922 -7.015 3.100 1.00 94.19 115 LEU A CA 1
ATOM 964 C C . LEU A 1 115 ? -6.101 -7.767 2.055 1.00 94.19 115 LEU A C 1
ATOM 966 O O . LEU A 1 115 ? -5.859 -8.963 2.180 1.00 94.19 115 LEU A O 1
ATOM 970 N N . ASN A 1 116 ? -5.630 -7.046 1.053 1.00 94.75 116 ASN A N 1
ATOM 971 C CA . ASN A 1 116 ? -4.795 -7.533 -0.031 1.00 94.75 116 ASN A CA 1
ATOM 972 C C . ASN A 1 116 ? -3.506 -6.711 -0.074 1.00 94.75 116 ASN A C 1
ATOM 974 O O . ASN A 1 116 ? -3.443 -5.594 0.451 1.00 94.75 116 ASN A O 1
ATOM 978 N N . TYR A 1 117 ? -2.490 -7.251 -0.734 1.00 95.69 117 TYR A N 1
ATOM 979 C CA . TYR A 1 117 ? -1.202 -6.590 -0.893 1.00 95.69 117 TYR A CA 1
ATOM 980 C C . TYR A 1 117 ? -0.802 -6.529 -2.361 1.00 95.69 117 TYR A C 1
ATOM 982 O O . TYR A 1 117 ? -0.921 -7.522 -3.075 1.00 95.69 117 TYR A O 1
ATOM 990 N N . ILE A 1 118 ? -0.308 -5.377 -2.803 1.00 94.81 118 ILE A N 1
ATOM 991 C CA . ILE A 1 118 ? 0.229 -5.160 -4.143 1.00 94.81 118 ILE A CA 1
ATOM 992 C C . ILE A 1 118 ? 1.653 -4.638 -4.003 1.00 94.81 118 ILE A C 1
ATOM 994 O O . ILE A 1 118 ? 1.882 -3.571 -3.437 1.00 94.81 118 ILE A O 1
ATOM 998 N N . LEU A 1 119 ? 2.603 -5.380 -4.562 1.00 94.81 119 LEU A N 1
ATOM 999 C CA . LEU A 1 119 ? 3.964 -4.907 -4.773 1.00 94.81 119 LEU A CA 1
ATOM 1000 C C . LEU A 1 119 ? 4.139 -4.560 -6.249 1.00 94.81 119 LEU A C 1
ATOM 1002 O O . LEU A 1 119 ? 4.090 -5.451 -7.101 1.00 94.81 119 LEU A O 1
ATOM 1006 N N . VAL A 1 120 ? 4.377 -3.282 -6.531 1.00 94.06 120 VAL A N 1
ATOM 1007 C CA . VAL A 1 120 ? 4.683 -2.771 -7.867 1.00 94.06 120 VAL A CA 1
ATOM 1008 C C . VAL A 1 120 ? 6.189 -2.601 -7.989 1.00 94.06 120 VAL A C 1
ATOM 1010 O O . VAL A 1 120 ? 6.795 -1.884 -7.192 1.00 94.06 120 VAL A O 1
ATOM 1013 N N . TYR A 1 121 ? 6.814 -3.244 -8.971 1.00 91.44 121 TYR A N 1
ATOM 1014 C CA . TYR A 1 121 ? 8.265 -3.192 -9.144 1.00 91.44 121 TYR A CA 1
ATOM 1015 C C . TYR A 1 121 ? 8.686 -2.823 -10.568 1.00 91.44 121 TYR A C 1
ATOM 1017 O O . TYR A 1 121 ? 7.995 -3.102 -11.546 1.00 91.44 121 TYR A O 1
ATOM 1025 N N . ASP A 1 122 ? 9.856 -2.195 -10.668 1.00 89.00 122 ASP A N 1
ATOM 1026 C CA . ASP A 1 122 ? 10.534 -1.895 -11.930 1.00 89.00 122 ASP A CA 1
ATOM 1027 C C . ASP A 1 122 ? 11.067 -3.194 -12.562 1.00 89.00 122 ASP A C 1
ATOM 1029 O O . ASP A 1 122 ? 11.926 -3.881 -11.993 1.00 89.00 122 ASP A O 1
ATOM 1033 N N . GLU A 1 123 ? 10.503 -3.559 -13.712 1.00 84.50 123 GLU A N 1
ATOM 1034 C CA . GLU A 1 123 ? 10.808 -4.798 -14.423 1.00 84.50 123 GLU A CA 1
ATOM 1035 C C . GLU A 1 123 ? 12.224 -4.806 -14.994 1.00 84.50 123 GLU A C 1
ATOM 1037 O O . GLU A 1 123 ? 12.918 -5.812 -14.845 1.00 84.50 123 GLU A O 1
ATOM 1042 N N . ASP A 1 124 ? 12.685 -3.697 -15.569 1.00 82.81 124 ASP A N 1
ATOM 1043 C CA . ASP A 1 124 ? 14.000 -3.599 -16.210 1.00 82.81 124 ASP A CA 1
ATOM 1044 C C . ASP A 1 124 ? 15.125 -3.877 -15.213 1.00 82.81 124 ASP A C 1
ATOM 1046 O O . ASP A 1 124 ? 16.122 -4.537 -15.522 1.00 82.81 124 ASP A O 1
ATOM 1050 N N . LYS A 1 125 ? 14.943 -3.438 -13.964 1.00 81.75 125 LYS A N 1
ATOM 1051 C CA . LYS A 1 125 ? 15.926 -3.642 -12.891 1.00 81.75 125 LYS A CA 1
ATOM 1052 C C . LYS A 1 125 ? 15.856 -5.019 -12.238 1.00 81.75 125 LYS A C 1
ATOM 1054 O O . LYS A 1 125 ? 16.829 -5.434 -11.606 1.00 81.75 125 LYS A O 1
ATOM 1059 N N . ASN A 1 126 ? 14.730 -5.723 -12.350 1.00 75.56 126 ASN A N 1
ATOM 1060 C CA . ASN A 1 126 ? 14.490 -6.978 -11.629 1.00 75.56 126 ASN A CA 1
ATOM 1061 C C . ASN A 1 126 ? 14.336 -8.213 -12.546 1.00 75.56 126 ASN A C 1
ATOM 1063 O O . ASN A 1 126 ? 14.452 -9.344 -12.071 1.00 75.56 126 ASN A O 1
ATOM 1067 N N . GLY A 1 127 ? 14.180 -8.008 -13.857 1.00 62.31 127 GLY A N 1
ATOM 1068 C CA . GLY A 1 127 ? 14.088 -9.016 -14.913 1.00 62.31 127 GLY A CA 1
ATOM 1069 C C . GLY A 1 127 ? 12.779 -9.816 -14.901 1.00 62.31 127 GLY A C 1
ATOM 1070 O O . GLY A 1 127 ? 12.629 -10.751 -14.115 1.00 62.31 127 GLY A O 1
ATOM 1071 N N . TYR A 1 128 ? 11.876 -9.543 -15.850 1.00 50.97 128 TYR A N 1
ATOM 1072 C CA . TYR A 1 128 ? 10.587 -10.237 -16.055 1.00 50.97 128 TYR A CA 1
ATOM 1073 C C . TYR A 1 128 ? 10.652 -11.766 -15.968 1.00 50.97 128 TYR A C 1
ATOM 1075 O O . TYR A 1 128 ? 9.920 -12.418 -15.218 1.00 50.97 128 TYR A O 1
ATOM 1083 N N . ASN A 1 129 ? 11.602 -12.352 -16.703 1.00 47.50 129 ASN A N 1
ATOM 1084 C CA . ASN A 1 129 ? 11.771 -13.797 -16.822 1.00 47.50 129 ASN A CA 1
ATOM 1085 C C . ASN A 1 129 ? 12.340 -14.450 -15.551 1.00 47.50 129 ASN A C 1
ATOM 1087 O O . ASN A 1 129 ? 12.209 -15.658 -15.394 1.00 47.50 129 ASN A O 1
ATOM 1091 N N . LYS A 1 130 ? 12.923 -13.68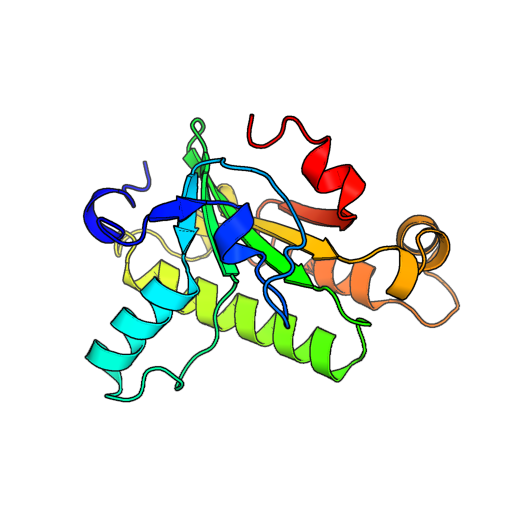4 -14.616 1.00 50.22 130 LYS A N 1
ATOM 1092 C CA . LYS A 1 130 ? 13.402 -14.195 -13.316 1.00 50.22 130 LYS A CA 1
ATOM 1093 C C . LYS A 1 130 ? 12.316 -14.218 -12.241 1.00 50.22 130 LYS A C 1
ATOM 1095 O O . LYS A 1 130 ? 12.544 -14.792 -11.181 1.00 50.22 130 LYS A O 1
ATOM 1100 N N . ILE A 1 131 ? 11.164 -13.597 -12.474 1.00 51.16 131 ILE A N 1
ATOM 1101 C CA . ILE A 1 131 ? 10.080 -13.525 -11.485 1.00 51.16 131 ILE A CA 1
ATOM 1102 C C . ILE A 1 131 ? 8.929 -14.421 -11.932 1.00 51.16 131 ILE A C 1
ATOM 1104 O O . ILE A 1 131 ? 8.510 -15.280 -11.166 1.00 51.16 131 ILE A O 1
ATOM 1108 N N . ARG A 1 132 ? 8.502 -14.325 -13.199 1.00 44.06 132 ARG A N 1
ATOM 1109 C CA . ARG A 1 132 ? 7.370 -15.101 -13.735 1.00 44.06 132 ARG A CA 1
ATOM 1110 C C . ARG A 1 132 ? 7.696 -16.580 -13.998 1.00 44.06 132 ARG A C 1
ATOM 1112 O O . ARG A 1 132 ? 6.868 -17.430 -13.705 1.00 44.06 132 ARG A O 1
ATOM 1119 N N . GLN A 1 133 ? 8.906 -16.917 -14.469 1.00 43.59 133 GLN A N 1
ATOM 1120 C CA . GL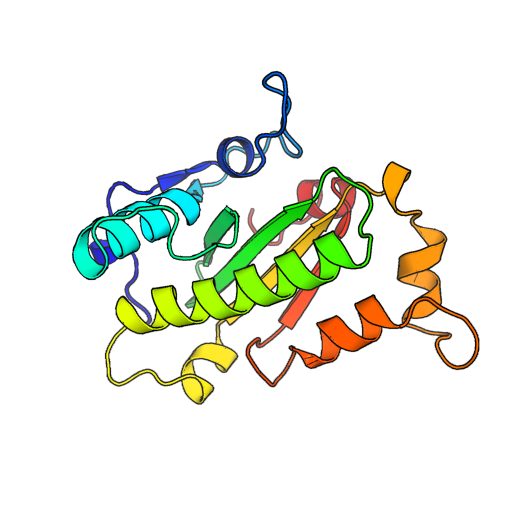N A 1 133 ? 9.295 -18.326 -14.697 1.00 43.59 133 GLN A CA 1
ATOM 1121 C C . GLN A 1 133 ? 9.621 -19.097 -13.404 1.00 43.59 133 GLN A C 1
ATOM 1123 O O . GLN A 1 133 ? 9.664 -20.324 -13.434 1.00 43.59 133 GLN A O 1
ATOM 1128 N N . ASN A 1 134 ? 9.836 -18.404 -12.279 1.00 45.25 134 ASN A N 1
ATOM 1129 C CA . ASN A 1 134 ? 10.177 -19.027 -10.996 1.00 45.25 134 ASN A CA 1
ATOM 1130 C C . ASN A 1 134 ? 8.940 -19.440 -10.185 1.00 45.25 134 ASN A C 1
ATOM 1132 O O . ASN A 1 134 ? 8.997 -20.448 -9.495 1.00 45.25 134 ASN A O 1
ATOM 1136 N N . VAL A 1 135 ? 7.788 -18.779 -10.346 1.00 50.44 135 VAL A N 1
ATOM 1137 C CA . VAL A 1 135 ? 6.552 -19.192 -9.647 1.00 50.44 135 VAL A CA 1
ATOM 1138 C C . VAL A 1 135 ? 6.081 -20.596 -10.084 1.00 50.44 135 VAL A C 1
ATOM 1140 O O . VAL A 1 135 ? 5.552 -21.330 -9.256 1.00 50.44 135 VAL A O 1
ATOM 1143 N N . ASP A 1 136 ? 6.383 -21.020 -11.323 1.00 44.97 136 ASP A N 1
ATOM 1144 C CA . ASP A 1 136 ? 6.024 -22.350 -11.859 1.00 44.97 136 ASP A CA 1
ATOM 1145 C C . ASP A 1 136 ? 7.176 -23.391 -11.869 1.00 44.97 136 ASP A C 1
ATOM 1147 O O . ASP A 1 136 ? 6.925 -24.578 -12.083 1.00 44.97 136 ASP A O 1
ATOM 1151 N N . LYS A 1 137 ? 8.451 -23.004 -11.654 1.00 41.28 137 LYS A N 1
ATOM 1152 C CA . LYS A 1 137 ? 9.632 -23.912 -11.760 1.00 41.28 137 LYS A CA 1
ATOM 1153 C C . LYS A 1 137 ? 10.569 -23.936 -10.536 1.00 41.28 137 LYS A C 1
ATOM 1155 O O . LYS A 1 137 ? 11.707 -24.408 -10.635 1.00 41.28 137 LYS A O 1
ATOM 1160 N N . ASP A 1 138 ? 10.116 -23.484 -9.371 1.00 44.50 138 ASP A N 1
ATOM 1161 C CA . ASP A 1 138 ? 10.943 -23.257 -8.170 1.00 44.50 138 ASP A CA 1
ATOM 1162 C C . ASP A 1 138 ? 11.345 -24.522 -7.370 1.00 44.50 138 ASP A C 1
ATOM 1164 O O . ASP A 1 138 ? 11.166 -24.611 -6.157 1.00 44.50 138 ASP A O 1
ATOM 1168 N N . ALA A 1 139 ? 11.978 -25.506 -8.019 1.00 42.03 139 ALA A N 1
ATOM 1169 C CA . ALA A 1 139 ? 12.581 -26.642 -7.311 1.00 42.03 139 ALA A CA 1
ATOM 1170 C C . ALA A 1 139 ? 14.111 -26.578 -7.166 1.00 42.03 139 ALA A C 1
ATOM 1172 O O . ALA A 1 139 ? 14.641 -27.388 -6.409 1.00 42.03 139 ALA A O 1
ATOM 1173 N N . ARG A 1 140 ? 14.865 -25.715 -7.882 1.00 41.56 140 ARG A N 1
ATOM 1174 C CA . ARG A 1 140 ? 16.338 -25.909 -7.926 1.00 41.56 140 ARG A CA 1
ATOM 1175 C C . ARG A 1 140 ? 17.290 -24.716 -7.839 1.00 41.56 140 ARG A C 1
ATOM 1177 O O . ARG A 1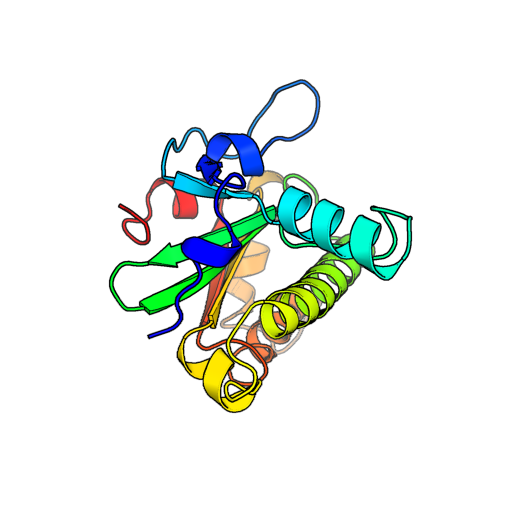 140 ? 18.405 -24.993 -7.436 1.00 41.56 140 ARG A O 1
ATOM 1184 N N . ASN A 1 141 ? 16.959 -23.447 -8.119 1.00 41.97 141 ASN A N 1
ATOM 1185 C CA . ASN A 1 141 ? 17.995 -22.389 -8.072 1.00 41.97 141 ASN A CA 1
ATOM 1186 C C . ASN A 1 141 ? 17.479 -20.972 -7.722 1.00 41.97 141 ASN A C 1
ATOM 1188 O O . ASN A 1 141 ? 17.050 -20.213 -8.582 1.00 41.97 141 ASN A O 1
ATOM 1192 N N . GLY A 1 142 ? 17.641 -20.569 -6.457 1.00 44.75 142 GLY A N 1
ATOM 1193 C CA . GLY A 1 142 ? 18.166 -19.232 -6.135 1.00 44.75 142 GLY A CA 1
ATOM 1194 C C . GLY A 1 142 ? 17.261 -17.991 -6.121 1.00 44.75 142 GLY A C 1
ATOM 1195 O O . GLY A 1 142 ? 17.783 -16.939 -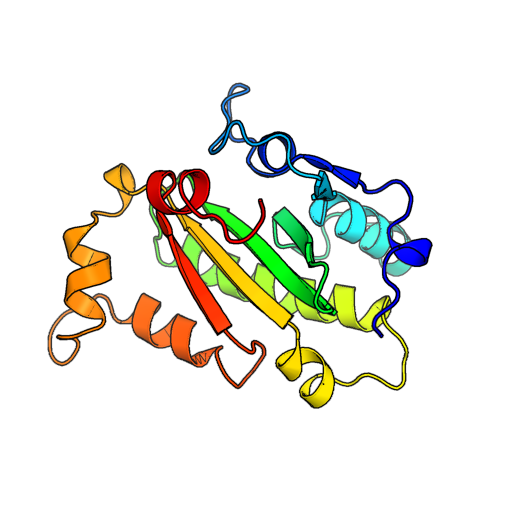5.770 1.00 44.75 142 GLY A O 1
ATOM 1196 N N . ASN A 1 143 ? 15.954 -18.040 -6.411 1.00 50.06 143 ASN A N 1
ATOM 1197 C CA . ASN A 1 143 ? 15.079 -16.861 -6.221 1.00 50.06 143 ASN A CA 1
ATOM 1198 C C . ASN A 1 143 ? 13.709 -17.176 -5.586 1.00 50.06 143 ASN A C 1
ATOM 1200 O O . ASN A 1 143 ? 12.666 -16.692 -6.003 1.00 50.06 143 ASN A O 1
ATOM 1204 N N . GLN A 1 144 ? 13.743 -17.899 -4.464 1.00 62.31 144 GLN A N 1
ATOM 1205 C CA . GLN A 1 144 ? 12.569 -18.314 -3.678 1.00 62.31 144 GLN A CA 1
ATOM 1206 C C . GLN A 1 144 ? 11.772 -17.173 -3.011 1.00 62.31 144 GLN A C 1
ATOM 1208 O O . GLN A 1 144 ? 10.800 -17.441 -2.308 1.00 62.31 144 GLN A O 1
ATOM 1213 N N . TRP A 1 145 ? 12.200 -15.907 -3.096 1.00 70.38 145 TRP A N 1
ATOM 1214 C CA . TRP A 1 145 ? 11.565 -14.843 -2.307 1.00 70.38 145 TRP A CA 1
ATOM 1215 C C . TRP A 1 145 ? 10.135 -14.539 -2.762 1.00 70.38 145 TRP A C 1
ATOM 1217 O O . TRP A 1 145 ? 9.283 -14.330 -1.907 1.00 70.38 145 TRP A O 1
ATOM 1227 N N . PHE A 1 146 ? 9.850 -14.578 -4.065 1.00 67.62 146 PHE A N 1
ATOM 1228 C CA . PHE A 1 146 ? 8.493 -14.357 -4.576 1.00 67.62 146 PHE A CA 1
ATOM 1229 C C . PHE A 1 146 ? 7.541 -15.490 -4.165 1.00 67.62 146 PHE A C 1
ATOM 1231 O O . PHE A 1 146 ? 6.429 -15.247 -3.706 1.00 67.62 146 PHE A O 1
ATOM 1238 N N . SER A 1 147 ? 8.025 -16.729 -4.178 1.00 66.56 147 SER A N 1
ATOM 1239 C CA . SER A 1 147 ? 7.305 -17.874 -3.613 1.00 66.56 147 SER A CA 1
ATOM 1240 C C . SER A 1 147 ? 7.101 -17.723 -2.094 1.00 66.56 147 SER A C 1
ATOM 1242 O O . SER A 1 147 ? 6.046 -18.051 -1.561 1.00 66.56 147 SER A O 1
ATOM 1244 N N . LYS A 1 148 ? 8.068 -17.131 -1.376 1.00 73.31 148 LYS A N 1
ATOM 1245 C CA . LYS A 1 148 ? 7.960 -16.845 0.068 1.00 73.31 148 LYS A CA 1
ATOM 1246 C C . LYS A 1 148 ? 7.075 -15.645 0.410 1.00 73.31 148 LYS A C 1
ATOM 1248 O O . LYS A 1 148 ? 6.491 -15.649 1.485 1.00 73.31 148 LYS A O 1
ATOM 1253 N N . ILE A 1 149 ? 6.974 -14.614 -0.431 1.00 78.06 149 ILE A N 1
ATOM 1254 C CA . ILE A 1 149 ? 6.050 -13.495 -0.177 1.00 78.06 149 ILE A CA 1
ATOM 1255 C C . ILE A 1 149 ? 4.606 -13.926 -0.441 1.00 78.06 149 ILE A C 1
ATOM 1257 O O . ILE A 1 149 ? 3.703 -13.481 0.257 1.00 78.06 149 ILE A O 1
ATOM 1261 N N . LYS A 1 150 ? 4.396 -14.881 -1.356 1.00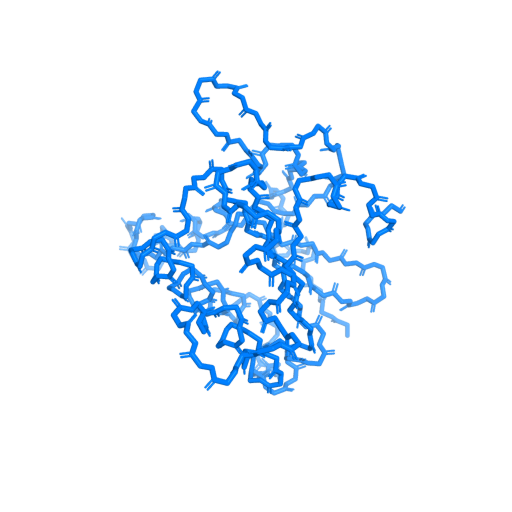 79.94 150 LYS A N 1
ATOM 1262 C CA . LYS A 1 150 ? 3.104 -15.545 -1.548 1.00 79.94 150 LYS A CA 1
ATOM 1263 C C . LYS A 1 150 ? 2.627 -16.321 -0.319 1.00 79.94 150 LYS A C 1
ATOM 1265 O O . LYS A 1 150 ? 1.431 -16.382 -0.097 1.00 79.94 150 LYS A O 1
ATOM 1270 N N . ILE A 1 151 ? 3.520 -16.797 0.556 1.00 81.25 151 ILE A N 1
ATOM 1271 C CA . ILE A 1 151 ? 3.134 -17.390 1.859 1.00 81.25 151 ILE A CA 1
ATOM 1272 C C . ILE A 1 151 ? 2.402 -16.379 2.767 1.00 81.25 151 ILE A C 1
ATOM 1274 O O . ILE A 1 151 ? 1.725 -16.776 3.711 1.00 81.25 151 ILE A O 1
ATOM 1278 N N . LEU A 1 152 ? 2.507 -15.071 2.501 1.00 85.19 152 LEU A N 1
ATOM 1279 C CA . LEU A 1 152 ? 1.722 -14.071 3.230 1.00 85.19 152 LEU A CA 1
ATOM 1280 C C . LEU A 1 152 ? 0.230 -14.107 2.849 1.00 85.19 152 LEU A C 1
ATOM 1282 O O . LEU A 1 152 ? -0.596 -13.614 3.625 1.00 85.19 152 LEU A O 1
ATOM 1286 N N . GLU A 1 153 ? -0.121 -14.719 1.708 1.00 85.31 153 GLU A N 1
ATOM 1287 C CA . GLU A 1 153 ? -1.499 -15.109 1.396 1.00 85.31 153 GLU A CA 1
ATOM 1288 C C . GLU A 1 153 ? -1.982 -16.113 2.446 1.00 85.31 153 GLU A C 1
ATOM 1290 O O . GLU A 1 153 ? -1.273 -17.042 2.828 1.00 85.31 153 GLU A O 1
ATOM 1295 N N . ASN A 1 154 ? -3.200 -15.915 2.939 1.00 76.75 154 ASN A N 1
ATOM 1296 C CA . ASN A 1 154 ? -3.827 -16.638 4.048 1.00 76.75 154 ASN A CA 1
ATOM 1297 C C . ASN A 1 154 ? -3.228 -16.376 5.437 1.00 76.75 154 ASN A C 1
ATOM 1299 O O . ASN A 1 154 ? -3.910 -16.641 6.430 1.00 76.75 154 ASN A O 1
ATOM 1303 N N . LEU A 1 155 ? -2.015 -15.828 5.551 1.00 86.12 155 LEU A N 1
ATOM 1304 C CA . LEU A 1 155 ? -1.470 -15.409 6.844 1.00 86.12 155 LEU A CA 1
ATOM 1305 C C . LEU A 1 155 ? -1.985 -14.018 7.234 1.00 86.12 155 LEU A C 1
ATOM 1307 O O . LEU A 1 155 ? -2.629 -13.866 8.269 1.00 86.12 155 LEU A O 1
ATOM 1311 N N . TYR A 1 156 ? -1.746 -13.029 6.372 1.00 89.94 156 TYR A N 1
ATOM 1312 C CA . TYR A 1 156 ? -2.127 -11.629 6.602 1.00 89.94 156 TYR A CA 1
ATOM 1313 C C . TYR A 1 156 ? -3.032 -11.068 5.510 1.00 89.94 156 TYR A C 1
ATOM 1315 O O . TYR A 1 156 ? -3.802 -10.144 5.766 1.00 89.94 156 TYR A O 1
ATOM 1323 N N . PHE A 1 157 ? -2.944 -11.632 4.306 1.00 94.00 157 PHE A N 1
ATOM 1324 C CA . PHE A 1 157 ? -3.628 -11.126 3.127 1.00 94.00 157 PHE A CA 1
ATOM 1325 C C . PHE A 1 157 ? -4.551 -12.174 2.523 1.00 94.00 157 PHE A C 1
ATOM 1327 O O . PHE A 1 157 ? -4.237 -13.363 2.523 1.00 94.00 157 PHE A O 1
ATOM 1334 N N . LYS A 1 158 ? -5.662 -11.717 1.954 1.00 93.00 158 LYS A N 1
ATOM 1335 C CA . LYS A 1 158 ? -6.521 -12.501 1.069 1.00 93.00 158 LYS A CA 1
ATOM 1336 C C . LYS A 1 158 ? -5.774 -12.862 -0.212 1.00 93.00 158 LYS A C 1
ATOM 1338 O O . LYS A 1 158 ? -5.778 -14.016 -0.620 1.00 93.00 158 LYS A O 1
ATOM 1343 N N . GLU A 1 159 ? -5.123 -11.873 -0.818 1.00 91.94 159 GLU A N 1
ATOM 1344 C CA . GLU A 1 159 ? -4.361 -12.016 -2.056 1.00 91.94 159 GLU A CA 1
ATOM 1345 C C . GLU A 1 159 ? -3.104 -11.135 -2.016 1.00 91.94 159 GLU A C 1
ATOM 1347 O O . GLU A 1 159 ? -3.128 -10.013 -1.498 1.00 91.94 159 GLU A O 1
ATOM 1352 N N . VAL A 1 160 ? -2.007 -11.637 -2.586 1.00 92.69 160 VAL A N 1
ATOM 1353 C CA . VAL A 1 160 ? -0.754 -10.907 -2.789 1.00 92.69 160 VAL A CA 1
ATOM 1354 C C . VAL A 1 160 ? -0.487 -10.815 -4.288 1.00 92.69 160 VAL A C 1
ATOM 1356 O O . VAL A 1 160 ? -0.211 -11.817 -4.942 1.00 92.69 160 VAL A O 1
ATOM 1359 N N . LYS A 1 161 ? -0.513 -9.610 -4.853 1.00 90.69 161 LYS A N 1
ATOM 1360 C CA . LYS A 1 161 ? -0.205 -9.357 -6.264 1.00 90.69 161 LYS A CA 1
ATOM 1361 C C . LYS A 1 161 ? 1.198 -8.789 -6.404 1.00 90.69 161 LYS A C 1
ATOM 1363 O O . LYS A 1 161 ? 1.598 -7.876 -5.687 1.00 90.69 161 LYS A O 1
ATOM 1368 N N . LEU A 1 162 ? 1.936 -9.342 -7.354 1.00 89.88 162 LEU A N 1
ATOM 1369 C CA . LEU A 1 162 ? 3.248 -8.865 -7.766 1.00 89.88 162 LEU A CA 1
ATOM 1370 C C . LEU A 1 162 ? 3.079 -8.349 -9.186 1.00 89.88 162 LEU A C 1
ATOM 1372 O O . LEU A 1 162 ? 2.692 -9.122 -10.060 1.00 89.88 162 LEU A O 1
ATOM 1376 N N . MET A 1 163 ? 3.295 -7.057 -9.392 1.00 89.94 163 MET A N 1
ATOM 1377 C CA . MET A 1 163 ? 2.990 -6.393 -10.655 1.00 89.94 163 MET A CA 1
ATOM 1378 C C . MET A 1 163 ? 4.204 -5.615 -11.133 1.00 89.94 163 MET A C 1
ATOM 1380 O O . MET A 1 163 ? 4.878 -4.951 -10.343 1.00 89.94 163 MET A O 1
ATOM 1384 N N . THR A 1 164 ? 4.471 -5.673 -12.432 1.00 90.25 164 THR A N 1
ATOM 1385 C CA . THR A 1 164 ? 5.367 -4.701 -13.056 1.00 90.25 164 THR A CA 1
ATOM 1386 C C . THR A 1 164 ? 4.673 -3.339 -13.101 1.00 90.25 164 THR A C 1
ATOM 1388 O O . THR A 1 164 ? 3.457 -3.235 -12.898 1.00 90.25 164 THR A O 1
ATOM 1391 N N . ILE A 1 165 ? 5.433 -2.275 -13.356 1.00 90.88 165 ILE A N 1
ATOM 1392 C CA . ILE A 1 165 ? 4.861 -0.937 -13.566 1.00 90.88 165 ILE A CA 1
ATOM 1393 C C . ILE A 1 165 ? 3.810 -0.966 -14.687 1.00 90.88 165 ILE A C 1
ATOM 1395 O O . ILE A 1 165 ? 2.720 -0.410 -14.530 1.00 90.88 165 ILE A O 1
ATOM 1399 N N . ASP A 1 166 ? 4.110 -1.654 -15.787 1.00 90.19 166 ASP A N 1
ATOM 1400 C CA . ASP A 1 166 ? 3.219 -1.751 -16.941 1.00 90.19 166 ASP A CA 1
ATOM 1401 C C . ASP A 1 166 ? 1.953 -2.547 -16.621 1.00 90.19 166 ASP A C 1
ATOM 1403 O O . ASP A 1 166 ? 0.849 -2.080 -16.915 1.00 90.19 166 ASP A O 1
ATOM 1407 N N . ASP A 1 167 ? 2.077 -3.697 -15.950 1.00 91.19 167 ASP A N 1
ATOM 1408 C CA . ASP A 1 167 ? 0.923 -4.479 -15.494 1.00 91.19 167 ASP A CA 1
ATOM 1409 C C . ASP A 1 167 ? 0.032 -3.641 -14.562 1.00 91.19 167 ASP A C 1
ATOM 1411 O O . ASP A 1 167 ? -1.196 -3.659 -14.673 1.00 91.19 167 ASP A O 1
ATOM 1415 N N . PHE A 1 168 ? 0.637 -2.870 -13.651 1.00 93.00 168 PHE A N 1
ATOM 1416 C CA . PHE A 1 168 ? -0.094 -2.013 -12.719 1.00 93.00 168 PHE A CA 1
ATOM 1417 C C . PHE A 1 168 ? -0.863 -0.900 -13.440 1.00 93.00 168 PHE A C 1
ATOM 1419 O O . PHE A 1 168 ? -2.043 -0.689 -13.150 1.00 93.00 168 PHE A O 1
ATOM 1426 N N . ASN A 1 169 ? -0.241 -0.215 -14.404 1.00 91.50 169 ASN A N 1
ATOM 1427 C CA . ASN A 1 169 ? -0.870 0.865 -15.178 1.00 91.50 169 ASN A CA 1
ATOM 1428 C C . ASN A 1 169 ? -1.995 0.364 -16.103 1.00 91.50 169 ASN A C 1
ATOM 1430 O O . ASN A 1 169 ? -3.002 1.054 -16.313 1.00 91.50 169 ASN A O 1
ATOM 1434 N N . ASN A 1 170 ? -1.842 -0.849 -16.639 1.00 89.44 170 ASN A N 1
ATOM 1435 C CA . ASN A 1 170 ? -2.832 -1.471 -17.514 1.00 89.44 170 ASN A CA 1
ATOM 1436 C C . ASN A 1 170 ? -3.950 -2.188 -16.753 1.00 89.44 170 ASN A C 1
ATOM 1438 O O . ASN A 1 170 ? -4.997 -2.453 -17.339 1.00 89.44 170 ASN A O 1
ATOM 1442 N N . SER A 1 171 ? -3.778 -2.459 -15.458 1.00 84.81 171 SER A N 1
ATOM 1443 C CA . SER A 1 171 ? -4.817 -3.121 -14.675 1.00 84.81 171 SER A CA 1
ATOM 1444 C C . SER A 1 171 ? -6.102 -2.290 -14.581 1.00 84.81 171 SER A C 1
ATOM 1446 O O . SER A 1 171 ? -6.082 -1.068 -14.420 1.00 84.81 171 SER A O 1
ATOM 1448 N N . GLU A 1 172 ? -7.235 -2.983 -14.665 1.00 76.69 172 GLU A N 1
ATOM 1449 C CA . GLU A 1 172 ? -8.569 -2.434 -14.372 1.00 76.69 172 GLU A CA 1
ATOM 1450 C C . GLU A 1 172 ? -8.891 -2.493 -12.874 1.00 76.69 172 GLU A C 1
ATOM 1452 O O . GLU A 1 172 ? -9.927 -2.031 -12.429 1.00 76.69 172 GLU A O 1
ATOM 1457 N N . PHE A 1 173 ? -7.984 -3.059 -12.076 1.00 67.00 173 PHE A N 1
ATOM 1458 C CA . PHE A 1 173 ? -8.208 -3.406 -10.677 1.00 67.00 173 PHE A CA 1
ATOM 1459 C C . PHE A 1 173 ? -8.587 -2.200 -9.779 1.00 67.00 173 PHE A C 1
ATOM 1461 O O . PHE A 1 173 ? -9.235 -2.384 -8.753 1.00 67.00 173 PHE A O 1
ATOM 1468 N N . TYR A 1 174 ? -8.204 -0.982 -10.165 1.00 66.19 174 TYR A N 1
ATOM 1469 C CA . TYR A 1 174 ? -8.571 0.262 -9.483 1.00 66.19 174 TYR A CA 1
ATOM 1470 C C . TYR A 1 174 ? -9.226 1.285 -10.428 1.00 66.19 174 TYR A C 1
ATOM 1472 O O . TYR A 1 174 ? -9.206 2.464 -10.112 1.00 66.19 174 TYR A O 1
ATOM 1480 N N . LYS A 1 175 ? -9.743 0.889 -11.598 1.00 60.69 175 LYS A N 1
ATOM 1481 C CA . LYS A 1 175 ? -10.456 1.793 -12.525 1.00 60.69 175 LYS A CA 1
ATOM 1482 C C . LYS A 1 175 ? -11.959 1.590 -12.394 1.00 60.69 175 LYS A C 1
ATOM 1484 O O . LYS A 1 175 ? -12.667 2.618 -12.383 1.00 60.69 175 LYS A O 1
#

Foldseek 3Di:
DWPCCVVLPPQKFAQQVLQADPPRDGLDPGRFIWGQLLVLQQVVCCVPPVDSVPAAAQRTWDQDPVRAIEREHEEAAECDPVNLVVVVRRVVRHLVSVCVRTDVPDDQQNQQCRYEYEYEYACVRHPPCVQVVCVVVVDDDDDCSNVVVQVCCVVRHVYYHYHYSVRVRPDPPRD

Radius of gyration: 16.08 Å; chains: 1; bounding box: 36×41×38 Å

Sequence (175 aa):
MINLSNKFNGFSSTMKNISKIKNDEYMTNSQYEVYNFDKIKEDFCERNYKDKNTLTSNDGILLHTNDNLYFIEFKSGVLNDKEKSNIKRKIFDSIFILLHYIDEKININDLRKYLNYILVYDEDKNGYNKIRQNVDKDARNGNQWFSKIKILENLYFKEVKLMTIDDFNNSEFYK

pLDDT: mean 84.99, std 15.3, range [41.28, 98.38]

Organism: NCBI:txid1032069

Secondary structure (DSSP, 8-state):
----TTTSTT-EEEHHHHTB-GGG-BS-----EEEEHHHHHHHHHHHHHS-TTSS---SEEEE-TTS-EEEEEEE-S---HHHHHHHHHHHHHHHHHHHHHS-TT--HHHHTTTEEEEEEE-HHHH-HHHHHHHHHHTTSSS-THHHHHHTTBTTTBS-EEEEEHHHHHH--TT-